Protein AF-B5VWU8-F1 (afdb_monomer_lite)

Foldseek 3Di:
DDDPVPDDPLLVVLLVCLVLLVVLCVVLVFPSLLLSLLLSLQVVPDDPVQVVLAVCCVVPVVVQLVVQFQHASNRHGLVLLQVLCVPPVVDRDDSNVSSVLRNDSSSVSNSLSSSLSVLLVQQCVLAVCSVVLRPDLVSSQVSQQCSVCPSAHPVGHDNDDDGDPRSVSSSVCSVVSVVSSDD

pLDDT: mean 86.01, std 8.33, range [49.12, 97.06]

Sequence (183 aa):
MVSISSWSKKEIIIHKLRHHIHSAAAEFAISPEIVGGIILDELQRRGFKDDWEEIIARIFPRLVYWANWSIGVAQFKPKTAELVYSELLDDYPRPVAIVRSLLDDALSCRLVAAYCRYIINLWKPVYPQAENTNIDQNGARLLGTLYSLEATGTWGVNDNPIFNDRGEGIVSSMPKIRQLIQD

Secondary structure (DSSP, 8-state):
---GGG--HHHHHHHHHHHHHHHHHHHTT--HHHHHHHHHHHHHH--HHHHHHHHHHHH-HHHHHHHT--BTTTTB-HHHHHHHIIIII-----HHHHHHHHHSHHHHHHHHHHHHHHHHHHHTTT-GGGGGGGTSHHHHHHHHHHHHH-SSBTTB--SS----HHHHHHHHHHHHHHHHT--

Radius of gyration: 15.82 Å; chains: 1; bounding box: 38×33×42 Å

Organism: NCBI:txid513049

Structure (mmCIF, N/CA/C/O backbone):
data_AF-B5VWU8-F1
#
_entry.id   AF-B5VWU8-F1
#
loop_
_atom_site.group_PDB
_atom_site.id
_atom_site.type_symbol
_atom_site.label_atom_id
_atom_site.label_alt_id
_atom_site.label_comp_id
_atom_site.label_asym_id
_atom_site.label_entity_id
_atom_site.label_seq_id
_atom_site.pdbx_PDB_ins_code
_atom_site.Cartn_x
_atom_site.Cartn_y
_atom_site.Cartn_z
_atom_site.occupancy
_atom_site.B_iso_or_equiv
_atom_site.auth_seq_id
_atom_site.auth_comp_id
_atom_site.auth_asym_id
_atom_site.auth_atom_id
_atom_site.pdbx_PDB_model_num
ATOM 1 N N . MET A 1 1 ? -5.271 -13.730 26.707 1.00 49.12 1 MET A N 1
ATOM 2 C CA . MET A 1 1 ? -6.062 -12.903 25.769 1.00 49.12 1 MET A CA 1
ATOM 3 C C . MET A 1 1 ? -5.646 -11.457 25.953 1.00 49.12 1 MET A C 1
ATOM 5 O O . MET A 1 1 ? -5.635 -10.996 27.088 1.00 49.12 1 MET A O 1
ATOM 9 N N . VAL A 1 2 ? -5.242 -10.768 24.885 1.00 55.00 2 VAL A N 1
ATOM 10 C CA . VAL A 1 2 ? -4.961 -9.325 24.943 1.00 55.00 2 VAL A CA 1
ATOM 11 C C . VAL A 1 2 ? -6.308 -8.603 24.983 1.00 55.00 2 VAL A C 1
ATOM 13 O O . VAL A 1 2 ? -7.130 -8.812 24.098 1.00 55.00 2 VAL A O 1
ATOM 16 N N . SER A 1 3 ? -6.562 -7.800 26.016 1.00 64.38 3 SER A N 1
ATOM 17 C CA . SER A 1 3 ? -7.786 -6.995 26.084 1.00 64.38 3 SER A CA 1
ATOM 18 C C . SER A 1 3 ? -7.766 -5.927 24.990 1.00 64.38 3 SER A C 1
ATOM 20 O O . SER A 1 3 ? -6.815 -5.153 24.917 1.00 64.38 3 SER A O 1
ATOM 22 N N . ILE A 1 4 ? -8.831 -5.833 24.189 1.00 65.31 4 ILE A N 1
ATOM 23 C CA . ILE A 1 4 ? -9.010 -4.794 23.153 1.00 65.31 4 ILE A CA 1
ATOM 24 C C . ILE A 1 4 ? -8.905 -3.378 23.755 1.00 65.31 4 ILE A C 1
ATOM 26 O O . ILE A 1 4 ? -8.515 -2.434 23.073 1.00 65.31 4 ILE A O 1
ATOM 30 N N . SER A 1 5 ? -9.173 -3.221 25.058 1.00 62.84 5 SER A N 1
ATOM 31 C CA . SER A 1 5 ? -9.070 -1.944 25.776 1.00 62.84 5 SER A CA 1
ATOM 32 C C . SER A 1 5 ? -7.654 -1.354 25.845 1.00 62.84 5 SER A C 1
ATOM 34 O O . SER A 1 5 ? -7.518 -0.196 26.229 1.00 62.84 5 SER A O 1
ATOM 36 N N . SER A 1 6 ? -6.605 -2.121 25.522 1.00 80.69 6 SER A N 1
ATOM 37 C CA . SER A 1 6 ? -5.222 -1.622 25.471 1.00 80.69 6 SER A CA 1
ATOM 38 C C . SER A 1 6 ? -4.785 -1.163 24.079 1.00 80.69 6 SER A C 1
ATOM 40 O O . SER A 1 6 ? -3.670 -0.667 23.929 1.00 80.69 6 SER A O 1
ATOM 42 N N . TRP A 1 7 ? -5.630 -1.330 23.060 1.00 87.75 7 TRP A N 1
ATOM 43 C CA . TRP A 1 7 ? -5.286 -0.962 21.693 1.00 87.75 7 TRP A CA 1
ATOM 44 C C . TRP A 1 7 ? -5.466 0.536 21.459 1.00 87.75 7 TRP A C 1
ATOM 46 O O . TRP A 1 7 ? -6.458 1.157 21.846 1.00 87.75 7 TRP A O 1
ATOM 56 N N . SER A 1 8 ? -4.501 1.122 20.766 1.00 90.62 8 SER A N 1
ATOM 57 C CA . SER A 1 8 ? -4.587 2.468 20.227 1.00 90.62 8 SER A CA 1
ATOM 58 C C . SER A 1 8 ? -5.682 2.567 19.158 1.00 90.62 8 SER A C 1
ATOM 60 O O . SER A 1 8 ? -6.072 1.586 18.523 1.00 90.62 8 SER A O 1
ATOM 62 N N . LYS A 1 9 ? -6.143 3.795 18.885 1.00 89.88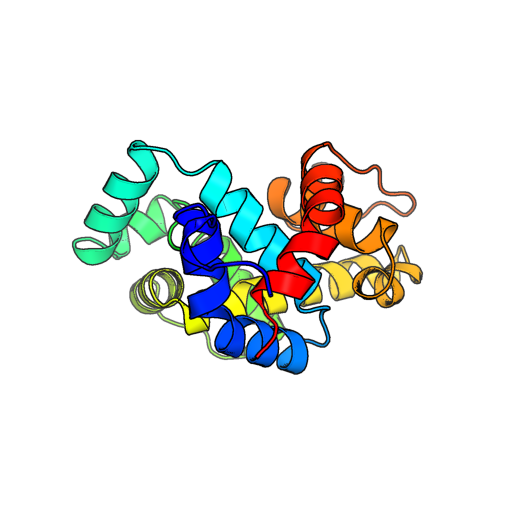 9 LYS A N 1
ATOM 63 C CA . LYS A 1 9 ? -7.148 4.059 17.837 1.00 89.88 9 LYS A CA 1
ATOM 64 C C . LYS A 1 9 ? -6.756 3.473 16.474 1.00 89.88 9 LYS A C 1
ATOM 66 O O . LYS A 1 9 ? -7.617 2.975 15.759 1.00 89.88 9 LYS A O 1
ATOM 71 N N . LYS A 1 10 ? -5.467 3.521 16.130 1.00 92.19 10 LYS A N 1
ATOM 72 C CA . LYS A 1 10 ? -4.932 3.046 14.845 1.00 92.19 10 LYS A CA 1
ATOM 73 C C . LYS A 1 10 ? -4.975 1.520 14.753 1.00 92.19 10 LYS A C 1
ATOM 75 O O . LYS A 1 10 ? -5.396 0.975 13.743 1.00 92.19 10 LYS A O 1
ATOM 80 N N . GLU A 1 11 ? -4.641 0.832 15.840 1.00 93.19 11 GLU A N 1
ATOM 81 C CA . GLU A 1 11 ? -4.722 -0.631 15.922 1.00 93.19 11 GLU A CA 1
ATOM 82 C C . GLU A 1 11 ? -6.171 -1.130 15.846 1.00 93.19 11 GLU A C 1
ATOM 84 O O . GLU A 1 11 ? -6.445 -2.133 15.192 1.00 93.19 11 GLU A O 1
ATOM 89 N N . ILE A 1 12 ? -7.118 -0.390 16.436 1.00 92.25 12 ILE A N 1
ATOM 90 C CA . ILE A 1 12 ? -8.554 -0.672 16.293 1.00 92.25 12 ILE A CA 1
ATOM 91 C C . ILE A 1 12 ? -8.995 -0.544 14.828 1.00 92.25 12 ILE A C 1
ATOM 93 O O . ILE A 1 12 ? -9.789 -1.362 14.367 1.00 92.25 12 ILE A O 1
ATOM 97 N N . ILE A 1 13 ? -8.495 0.456 14.090 1.00 93.12 13 ILE A N 1
ATOM 98 C CA . ILE A 1 13 ? -8.776 0.595 12.651 1.00 93.12 13 ILE A CA 1
ATOM 99 C C . ILE A 1 13 ? -8.244 -0.627 11.896 1.00 93.12 13 ILE A C 1
ATOM 101 O O . ILE A 1 13 ? -9.020 -1.272 11.200 1.00 93.12 13 ILE A O 1
ATOM 105 N N . ILE A 1 14 ? -6.981 -1.016 12.103 1.00 95.81 14 ILE A N 1
ATOM 106 C CA . ILE A 1 14 ? -6.406 -2.220 11.473 1.00 95.81 14 ILE A CA 1
ATOM 107 C C . ILE A 1 14 ? -7.254 -3.463 11.752 1.00 95.81 14 ILE A C 1
ATOM 109 O O . ILE A 1 14 ? -7.588 -4.202 10.828 1.00 95.81 14 ILE A O 1
ATOM 113 N N . HIS A 1 15 ? -7.665 -3.674 13.003 1.00 95.12 15 HIS A N 1
ATOM 114 C CA . HIS A 1 15 ? -8.494 -4.826 13.347 1.00 95.12 15 HIS A CA 1
ATOM 115 C C . HIS A 1 15 ? -9.869 -4.798 12.663 1.00 95.12 15 HIS A C 1
ATOM 117 O O . HIS A 1 15 ? -10.372 -5.841 12.244 1.00 95.12 15 HIS A O 1
ATOM 123 N N . LYS A 1 16 ? -10.490 -3.621 12.503 1.00 95.06 16 LYS A N 1
ATOM 124 C CA . LYS A 1 16 ? -11.740 -3.483 11.732 1.00 95.06 16 LYS A CA 1
ATOM 125 C C . LYS A 1 16 ? -11.544 -3.827 10.255 1.00 95.06 16 LYS A C 1
ATOM 127 O O . LYS A 1 16 ? -12.431 -4.428 9.660 1.00 95.06 16 LYS A O 1
ATOM 132 N N . LEU A 1 17 ? -10.382 -3.496 9.695 1.00 95.94 17 LEU A N 1
ATOM 133 C CA . LEU A 1 17 ? -10.032 -3.757 8.299 1.00 95.94 17 LEU A CA 1
ATOM 134 C C . LEU A 1 17 ? -9.566 -5.194 8.028 1.00 95.94 17 LEU A C 1
ATOM 136 O O . LEU A 1 17 ? -9.373 -5.543 6.866 1.00 95.94 17 LEU A O 1
ATOM 140 N N . ARG A 1 18 ? -9.401 -6.045 9.051 1.00 96.94 18 ARG A N 1
ATOM 141 C CA . ARG A 1 18 ? -8.758 -7.370 8.929 1.00 96.94 18 ARG A CA 1
ATOM 142 C C . ARG A 1 18 ? -9.280 -8.229 7.773 1.00 96.94 18 ARG A C 1
ATOM 144 O O . ARG A 1 18 ? -8.481 -8.800 7.041 1.00 96.94 18 ARG A O 1
ATOM 151 N N . HIS A 1 19 ? -10.596 -8.282 7.556 1.00 96.81 19 HIS A N 1
ATOM 152 C CA . HIS A 1 19 ? -11.175 -9.080 6.471 1.00 96.81 19 HIS A CA 1
ATOM 153 C C . HIS A 1 19 ? -10.840 -8.504 5.090 1.00 96.81 19 HIS A C 1
ATOM 155 O O . HIS A 1 19 ? -10.533 -9.258 4.170 1.00 96.81 19 HIS A O 1
ATOM 161 N N . HIS A 1 20 ? -10.835 -7.175 4.948 1.00 97.06 20 HIS A N 1
ATOM 162 C CA . HIS A 1 20 ? -10.420 -6.510 3.712 1.00 97.06 20 HIS A CA 1
ATOM 163 C C . HIS A 1 20 ? -8.923 -6.686 3.454 1.00 97.06 20 HIS A C 1
ATOM 165 O O . HIS A 1 20 ? -8.538 -6.950 2.319 1.00 97.06 20 HIS A O 1
ATOM 171 N N . ILE A 1 21 ? -8.096 -6.618 4.502 1.00 96.50 21 ILE A N 1
ATOM 172 C CA . ILE A 1 21 ? -6.654 -6.881 4.426 1.00 96.50 21 ILE A CA 1
ATOM 173 C C . ILE A 1 21 ? -6.401 -8.309 3.936 1.00 96.50 21 ILE A C 1
ATOM 175 O O . ILE A 1 21 ? -5.677 -8.485 2.962 1.00 96.50 21 ILE A O 1
ATOM 179 N N . HIS A 1 22 ? -7.025 -9.318 4.554 1.00 96.56 22 HIS A N 1
ATOM 180 C CA . HIS A 1 22 ? -6.874 -10.718 4.135 1.00 96.56 22 HIS A CA 1
ATOM 181 C C . HIS A 1 22 ? -7.363 -10.957 2.709 1.00 96.56 22 HIS A C 1
ATOM 183 O O . HIS A 1 22 ? -6.666 -11.598 1.925 1.00 96.56 22 HIS A O 1
ATOM 189 N N . SER A 1 23 ? -8.529 -10.415 2.352 1.00 96.56 23 SER A N 1
ATOM 190 C CA . SER A 1 23 ? -9.089 -10.571 1.007 1.00 96.56 23 SER A CA 1
ATOM 191 C C . SER A 1 23 ? -8.187 -9.947 -0.060 1.00 96.56 23 SER A C 1
ATOM 193 O O . SER A 1 23 ? -7.902 -10.590 -1.066 1.00 96.56 23 SER A O 1
ATOM 195 N N . ALA A 1 24 ? -7.710 -8.721 0.166 1.00 95.25 24 ALA A N 1
ATOM 196 C CA . ALA A 1 24 ? -6.809 -8.027 -0.751 1.00 95.25 24 ALA A CA 1
ATOM 197 C C . ALA A 1 24 ? -5.455 -8.741 -0.870 1.00 95.25 24 ALA A C 1
ATOM 199 O O . ALA A 1 24 ? -4.937 -8.942 -1.965 1.00 95.25 24 ALA A O 1
ATOM 200 N N . ALA A 1 25 ? -4.887 -9.159 0.262 1.00 94.25 25 ALA A N 1
ATOM 201 C CA . ALA A 1 25 ? -3.634 -9.899 0.316 1.00 94.25 25 ALA A CA 1
ATOM 202 C C . ALA A 1 25 ? -3.707 -11.206 -0.489 1.00 94.25 25 ALA A C 1
ATOM 204 O O . ALA A 1 25 ? -2.812 -11.491 -1.287 1.00 94.25 25 ALA A O 1
ATOM 205 N N . ALA A 1 26 ? -4.799 -11.961 -0.337 1.00 94.94 26 ALA A N 1
ATOM 206 C CA . ALA A 1 26 ? -5.034 -13.188 -1.087 1.00 94.94 26 ALA A CA 1
ATOM 207 C C . ALA A 1 26 ? -5.173 -12.933 -2.597 1.00 94.94 26 ALA A C 1
ATOM 209 O O . ALA A 1 26 ? -4.570 -13.657 -3.386 1.00 94.94 26 ALA A O 1
ATOM 210 N N . GLU A 1 27 ? -5.912 -11.892 -2.996 1.00 95.19 27 GLU A N 1
ATO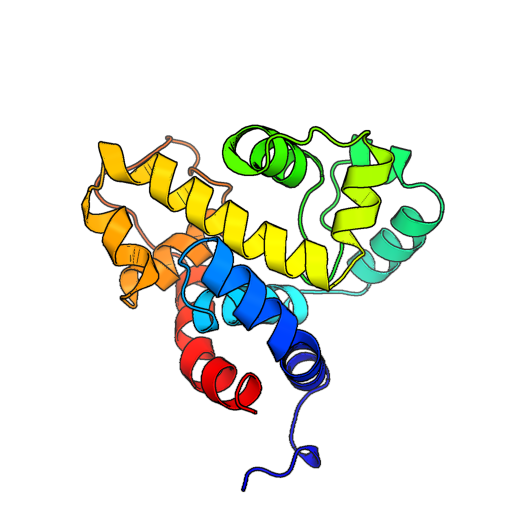M 211 C CA . GLU A 1 27 ? -6.136 -11.542 -4.406 1.00 95.19 27 GLU A CA 1
ATOM 212 C C . GLU A 1 27 ? -4.823 -11.278 -5.162 1.00 95.19 27 GLU A C 1
ATOM 214 O O . GLU A 1 27 ? -4.646 -11.760 -6.278 1.00 95.19 27 GLU A O 1
ATOM 219 N N . PHE A 1 28 ? -3.876 -10.570 -4.540 1.00 93.31 28 PHE A N 1
ATOM 220 C CA . PHE A 1 28 ? -2.612 -10.172 -5.182 1.00 93.31 28 PHE A CA 1
ATOM 221 C C . PHE A 1 28 ? -1.403 -11.016 -4.763 1.00 93.31 28 PHE A C 1
ATOM 223 O O . PHE A 1 28 ? -0.261 -10.682 -5.102 1.00 93.31 28 PHE A O 1
ATOM 230 N N . ALA A 1 29 ? -1.637 -12.110 -4.033 1.00 92.19 29 ALA A N 1
ATOM 231 C CA . ALA A 1 29 ? -0.601 -12.975 -3.474 1.00 92.19 29 ALA A CA 1
ATOM 232 C C . ALA A 1 29 ? 0.474 -12.182 -2.699 1.00 92.19 29 ALA A C 1
ATOM 234 O O . ALA A 1 29 ? 1.677 -12.317 -2.944 1.00 92.19 29 ALA A O 1
ATOM 235 N N . ILE A 1 30 ? 0.031 -11.315 -1.788 1.00 91.94 30 ILE A N 1
ATOM 236 C CA . ILE A 1 30 ? 0.867 -10.522 -0.875 1.00 91.94 30 ILE A CA 1
ATOM 237 C C . ILE A 1 30 ? 0.634 -11.017 0.556 1.00 91.94 30 ILE A C 1
ATOM 239 O O . ILE A 1 30 ? -0.462 -11.459 0.882 1.00 91.94 30 ILE A O 1
ATOM 243 N N . SER A 1 31 ? 1.640 -10.946 1.434 1.00 91.94 31 SER A N 1
ATOM 244 C CA . SER A 1 31 ? 1.427 -11.233 2.860 1.00 91.94 31 SER A CA 1
ATOM 245 C C . SER A 1 31 ? 0.469 -10.195 3.476 1.00 91.94 31 SER A C 1
ATOM 247 O O . SER A 1 31 ? 0.688 -8.987 3.324 1.00 91.94 31 SER A O 1
ATOM 249 N N . PRO A 1 32 ? -0.575 -10.623 4.210 1.00 94.25 32 PRO A N 1
ATOM 250 C CA . PRO A 1 32 ? -1.514 -9.698 4.840 1.00 94.25 32 PRO A CA 1
ATOM 251 C C . PRO A 1 32 ? -0.846 -8.843 5.925 1.00 94.25 32 PRO A C 1
ATOM 253 O O . PRO A 1 32 ? -1.262 -7.708 6.158 1.00 94.25 32 PRO A O 1
ATOM 256 N N . GLU A 1 33 ? 0.230 -9.329 6.549 1.00 93.88 33 GLU A N 1
ATOM 257 C CA . GLU A 1 33 ? 1.021 -8.541 7.492 1.00 93.88 33 GLU A CA 1
ATOM 258 C C . GLU A 1 33 ? 1.747 -7.367 6.831 1.00 93.88 33 GLU A C 1
ATOM 260 O O . GLU A 1 33 ? 1.877 -6.319 7.460 1.00 93.88 33 GLU A O 1
ATOM 265 N N . ILE A 1 34 ? 2.179 -7.511 5.574 1.00 92.62 34 ILE A N 1
ATOM 266 C CA . ILE A 1 34 ? 2.787 -6.412 4.810 1.00 92.62 34 ILE A CA 1
ATOM 267 C C . ILE A 1 34 ? 1.728 -5.352 4.499 1.00 92.62 34 ILE A C 1
ATOM 269 O O . ILE A 1 34 ? 1.945 -4.173 4.776 1.00 92.62 34 ILE A O 1
ATOM 273 N N . VAL A 1 35 ? 0.561 -5.769 3.995 1.00 93.75 35 VAL A N 1
ATOM 274 C CA . VAL A 1 35 ? -0.557 -4.857 3.690 1.00 93.75 35 VAL A CA 1
ATOM 275 C C . VAL A 1 35 ? -0.985 -4.093 4.946 1.00 93.75 35 VAL A C 1
ATOM 277 O O . VAL A 1 35 ? -1.056 -2.865 4.935 1.00 93.75 35 VAL A O 1
ATOM 280 N N . GLY A 1 36 ? -1.214 -4.800 6.056 1.00 94.12 36 GLY A N 1
ATOM 281 C CA . GLY A 1 36 ? -1.580 -4.170 7.323 1.00 94.12 36 GLY A CA 1
ATOM 282 C C . GLY A 1 36 ? -0.468 -3.293 7.905 1.00 94.12 36 GLY A C 1
ATOM 283 O O . GLY A 1 36 ? -0.764 -2.245 8.475 1.00 94.12 36 GLY A O 1
ATOM 284 N N . GLY A 1 37 ? 0.800 -3.679 7.738 1.00 93.19 37 GLY A N 1
ATOM 285 C CA . GLY A 1 37 ? 1.954 -2.897 8.185 1.00 93.19 37 GLY A CA 1
ATOM 286 C C . GLY A 1 37 ? 2.078 -1.563 7.452 1.00 93.19 37 GLY A C 1
ATOM 287 O O . GLY A 1 37 ? 2.277 -0.536 8.098 1.00 93.19 37 GLY A O 1
ATOM 288 N N . ILE A 1 38 ? 1.875 -1.557 6.130 1.00 93.06 38 ILE A N 1
ATOM 289 C CA . ILE A 1 38 ? 1.835 -0.330 5.318 1.00 93.06 38 ILE A CA 1
ATOM 290 C C . ILE A 1 38 ? 0.699 0.587 5.787 1.00 93.06 38 ILE A C 1
ATOM 292 O O . ILE A 1 38 ? 0.934 1.763 6.056 1.00 93.06 38 ILE A O 1
ATOM 296 N N . ILE A 1 39 ? -0.518 0.054 5.949 1.00 93.75 39 ILE A N 1
ATOM 297 C CA . ILE A 1 39 ? -1.672 0.848 6.405 1.00 93.75 39 ILE A CA 1
ATOM 298 C C . ILE A 1 39 ? -1.422 1.415 7.810 1.00 93.75 39 ILE A C 1
ATOM 300 O O . ILE A 1 39 ? -1.753 2.566 8.085 1.00 93.75 39 ILE A O 1
ATOM 304 N N . LEU A 1 40 ? -0.824 0.637 8.715 1.00 93.62 40 LEU A N 1
ATOM 305 C CA . LEU A 1 40 ? -0.525 1.113 10.063 1.00 93.62 40 LEU A CA 1
ATOM 306 C C . LEU A 1 40 ? 0.514 2.241 10.056 1.00 93.62 40 LEU A C 1
ATOM 308 O O . LEU A 1 40 ? 0.316 3.223 10.772 1.00 93.62 40 LEU A O 1
ATOM 312 N N . ASP A 1 41 ? 1.585 2.120 9.268 1.00 91.69 41 ASP A N 1
ATOM 313 C CA . ASP A 1 41 ? 2.589 3.183 9.109 1.00 91.69 41 ASP A CA 1
ATOM 314 C C . ASP A 1 41 ? 1.954 4.470 8.551 1.00 91.69 41 ASP A C 1
ATOM 316 O O . ASP A 1 41 ? 2.202 5.553 9.087 1.00 91.69 41 ASP A O 1
ATOM 320 N N . GLU A 1 42 ? 1.053 4.365 7.570 1.00 91.06 42 GLU A N 1
ATOM 321 C CA . GLU A 1 42 ? 0.317 5.524 7.042 1.00 91.06 42 GLU A CA 1
ATOM 322 C C . GLU A 1 42 ? -0.578 6.176 8.098 1.00 91.06 42 GLU A C 1
ATOM 324 O O . GLU A 1 42 ? -0.515 7.386 8.337 1.00 91.06 42 GLU A O 1
ATOM 329 N N . LEU A 1 43 ? -1.355 5.372 8.828 1.00 90.69 43 LEU A N 1
ATOM 330 C CA . LEU A 1 43 ? -2.182 5.870 9.924 1.00 90.69 43 LEU A CA 1
ATOM 331 C C . LEU A 1 43 ? -1.343 6.545 11.013 1.00 90.69 43 LEU A C 1
ATOM 333 O O . LEU A 1 43 ? -1.817 7.496 11.632 1.00 90.69 43 LEU A O 1
ATOM 337 N N . GLN A 1 44 ? -0.131 6.055 11.294 1.00 89.88 44 GLN A N 1
ATOM 338 C CA . GLN A 1 44 ? 0.772 6.608 12.309 1.00 89.88 44 GLN A CA 1
ATOM 339 C C . GLN A 1 44 ? 1.312 7.988 11.943 1.00 89.88 44 GLN A C 1
ATOM 341 O O . GLN A 1 44 ? 1.472 8.813 12.846 1.00 89.88 44 GLN A O 1
ATOM 346 N N . ARG A 1 45 ? 1.549 8.233 10.654 1.00 84.44 45 ARG A N 1
ATOM 347 C CA . ARG A 1 45 ? 2.073 9.498 10.122 1.00 84.44 45 ARG A CA 1
ATOM 348 C C . ARG A 1 45 ? 0.991 10.539 9.873 1.00 84.44 45 ARG A C 1
ATOM 350 O O . ARG A 1 45 ? 1.311 11.724 9.809 1.00 84.44 45 ARG A O 1
ATOM 357 N N . ARG A 1 46 ? -0.265 10.098 9.775 1.00 82.31 46 ARG A N 1
ATOM 358 C CA . ARG A 1 46 ? -1.416 10.957 9.519 1.00 82.31 46 ARG A CA 1
ATOM 359 C C . ARG A 1 46 ? -1.508 12.108 10.524 1.00 82.31 46 ARG A C 1
ATOM 361 O O . ARG A 1 46 ? -1.530 11.897 11.743 1.00 82.31 46 ARG A O 1
ATOM 368 N N . GLY A 1 47 ? -1.588 13.322 9.996 1.00 80.81 47 GLY A N 1
ATOM 369 C CA . GLY A 1 47 ? -1.740 14.564 10.739 1.00 80.81 47 GLY A CA 1
ATOM 370 C C . GLY A 1 47 ? -3.052 15.285 10.430 1.00 80.81 47 GLY A C 1
ATOM 371 O O . GLY A 1 47 ? -3.867 14.861 9.618 1.00 80.81 47 GLY A O 1
ATOM 372 N N . PHE A 1 48 ? -3.239 16.443 11.066 1.00 72.75 48 PHE A N 1
ATOM 373 C CA . PHE A 1 48 ? -4.445 17.269 10.914 1.00 72.75 48 PHE A CA 1
ATOM 374 C C . PHE A 1 48 ? -4.697 17.738 9.470 1.00 72.75 48 PHE A C 1
ATOM 376 O O . PHE A 1 48 ? -5.840 17.948 9.075 1.00 72.75 48 PHE A O 1
ATOM 383 N N . LYS A 1 49 ? -3.634 17.911 8.674 1.00 76.50 49 LYS A N 1
ATOM 384 C CA . LYS A 1 49 ? -3.737 18.299 7.261 1.00 76.50 49 LYS A CA 1
ATOM 385 C C . LYS A 1 49 ? -4.463 17.232 6.434 1.00 76.50 49 LYS A C 1
ATOM 387 O O . LYS A 1 49 ? -5.299 17.580 5.609 1.00 76.50 49 LYS A O 1
ATOM 392 N N . ASP A 1 50 ? -4.203 15.961 6.713 1.00 78.81 50 ASP A N 1
ATOM 393 C CA . ASP A 1 50 ? -4.741 14.840 5.937 1.00 78.81 50 ASP A CA 1
ATOM 394 C C . ASP A 1 50 ? -6.246 14.662 6.198 1.00 78.81 50 ASP A C 1
ATOM 396 O O . ASP A 1 50 ? -7.019 14.353 5.292 1.00 78.81 50 ASP A O 1
ATOM 400 N N . ASP A 1 51 ? -6.696 14.961 7.422 1.00 79.44 51 ASP A N 1
ATOM 401 C CA . ASP A 1 51 ? -8.123 14.987 7.768 1.00 79.44 51 ASP A CA 1
ATOM 402 C C . ASP A 1 51 ? -8.887 16.051 6.963 1.00 79.44 51 ASP A C 1
ATOM 404 O O . ASP A 1 51 ? -10.010 15.816 6.510 1.00 79.44 51 ASP A O 1
ATOM 408 N N . TRP A 1 52 ? -8.268 17.213 6.735 1.00 79.31 52 TRP A N 1
ATOM 409 C CA . TRP A 1 52 ? -8.832 18.250 5.869 1.00 79.31 52 TRP A CA 1
ATOM 410 C C . TRP A 1 52 ? -8.865 17.830 4.402 1.00 79.31 52 TRP A C 1
ATOM 412 O O . TRP A 1 52 ? -9.867 18.070 3.723 1.00 79.31 52 TRP A O 1
ATOM 422 N N . GLU A 1 53 ? -7.802 17.196 3.910 1.00 83.44 53 GLU A N 1
ATOM 423 C CA . GLU A 1 53 ? -7.736 16.699 2.534 1.00 83.44 53 GLU A CA 1
ATOM 424 C C . GLU A 1 53 ? -8.823 15.651 2.259 1.00 83.44 53 GLU A C 1
ATOM 426 O O . GLU A 1 53 ? -9.456 15.700 1.203 1.00 83.44 53 GLU A O 1
ATOM 431 N N . GLU A 1 54 ? -9.149 14.783 3.222 1.00 82.00 54 GLU A N 1
ATOM 432 C CA . GLU A 1 54 ? -10.268 13.840 3.097 1.00 82.00 54 GLU A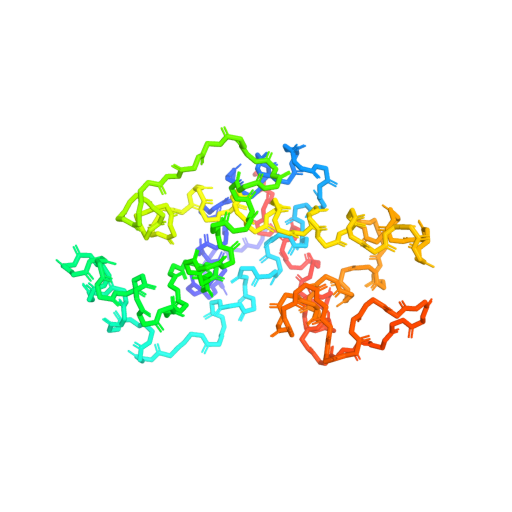 CA 1
ATOM 433 C C . GLU A 1 54 ? -11.644 14.519 3.058 1.00 82.00 54 GLU A C 1
ATOM 435 O O . GLU A 1 54 ? -12.514 14.109 2.281 1.00 82.00 54 GLU A O 1
ATOM 440 N N . ILE A 1 55 ? -11.864 15.570 3.857 1.00 83.00 55 ILE A N 1
ATOM 441 C CA . ILE A 1 55 ? -13.107 16.358 3.793 1.00 83.00 55 ILE A CA 1
ATOM 442 C C . ILE A 1 55 ? -13.246 16.981 2.40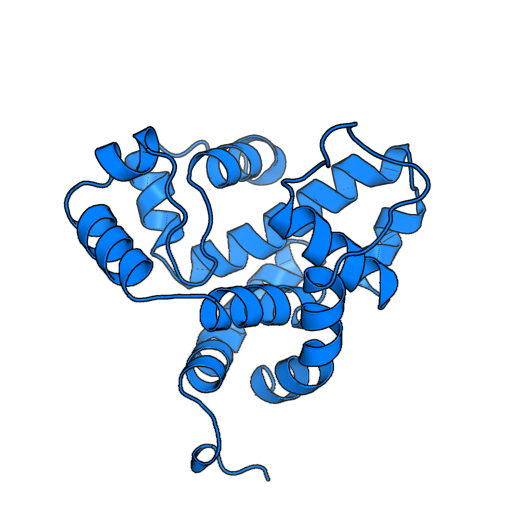0 1.00 83.00 55 ILE A C 1
ATOM 444 O O . ILE A 1 55 ? -14.304 16.879 1.771 1.00 83.00 55 ILE A O 1
ATOM 448 N N . ILE A 1 56 ? -12.166 17.573 1.885 1.00 81.88 56 ILE A N 1
ATOM 449 C CA . ILE A 1 56 ? -12.147 18.153 0.540 1.00 81.88 56 ILE A CA 1
ATOM 450 C C . ILE A 1 56 ? -12.358 17.064 -0.514 1.00 81.88 56 ILE A C 1
ATOM 452 O O . ILE A 1 56 ? -13.113 17.292 -1.453 1.00 81.88 56 ILE A O 1
ATOM 456 N N . ALA A 1 57 ? -11.785 15.871 -0.359 1.00 82.38 57 ALA A N 1
ATOM 457 C CA . ALA A 1 57 ? -11.966 14.764 -1.298 1.00 82.38 57 ALA A CA 1
ATOM 458 C C . ALA A 1 57 ? -13.432 14.327 -1.426 1.00 82.38 57 ALA A C 1
ATOM 460 O O . ALA A 1 57 ? -13.888 14.008 -2.527 1.00 82.38 57 ALA A O 1
ATOM 461 N N . ARG A 1 58 ? -14.198 14.371 -0.328 1.00 86.31 58 ARG A N 1
ATOM 462 C CA . ARG A 1 58 ? -15.635 14.047 -0.327 1.00 86.31 58 ARG A CA 1
ATOM 463 C C . ARG A 1 58 ? -16.482 15.100 -1.047 1.00 86.31 58 ARG A C 1
ATOM 465 O O . ARG A 1 58 ? -17.475 14.740 -1.678 1.00 86.31 58 ARG A O 1
ATOM 472 N N . ILE A 1 59 ? -16.098 16.375 -0.971 1.00 88.69 59 ILE A N 1
ATOM 473 C CA . ILE A 1 59 ? -16.869 17.503 -1.526 1.00 88.69 59 ILE A CA 1
ATOM 474 C C . ILE A 1 59 ? -16.420 17.843 -2.960 1.00 88.69 59 ILE A C 1
ATOM 476 O O . ILE A 1 59 ? -17.245 18.052 -3.848 1.00 88.69 59 ILE A O 1
ATOM 480 N N . PHE A 1 60 ? -15.111 17.852 -3.207 1.00 90.12 60 PHE A N 1
ATOM 481 C CA . PHE A 1 60 ? -14.457 18.268 -4.449 1.00 90.12 60 PHE A CA 1
ATOM 482 C C . PHE A 1 60 ? -13.462 17.209 -4.968 1.00 90.12 60 PHE A C 1
ATOM 484 O O . PHE A 1 60 ? -12.272 17.493 -5.133 1.00 90.12 60 PHE A O 1
ATOM 491 N N . PRO A 1 61 ? -13.920 15.994 -5.323 1.00 87.44 61 PRO A N 1
ATOM 492 C CA . PRO A 1 61 ? -13.035 14.897 -5.726 1.00 87.44 61 PRO A CA 1
ATOM 493 C C . PRO A 1 61 ? -12.187 15.214 -6.966 1.00 87.44 61 PRO A C 1
ATOM 495 O O . PRO A 1 61 ? -11.061 14.747 -7.093 1.00 87.44 61 PRO A O 1
ATOM 498 N N . ARG A 1 62 ? -12.685 16.056 -7.882 1.00 88.19 62 ARG A N 1
ATOM 499 C CA . ARG A 1 62 ? -11.897 16.502 -9.042 1.00 88.19 62 ARG A CA 1
ATOM 500 C C . ARG A 1 62 ? -10.672 17.317 -8.634 1.00 88.19 62 ARG A C 1
ATOM 502 O O . ARG A 1 62 ? -9.613 17.100 -9.202 1.00 88.19 62 ARG A O 1
ATOM 509 N N . LEU A 1 63 ? -10.798 18.212 -7.654 1.00 87.81 63 LEU A N 1
ATOM 510 C CA . LEU A 1 63 ? -9.667 19.012 -7.181 1.00 87.81 63 LEU A CA 1
ATOM 511 C C . LEU A 1 63 ? -8.572 18.108 -6.610 1.00 87.81 63 LEU A C 1
ATOM 513 O O . LEU A 1 63 ? -7.409 18.254 -6.967 1.00 87.81 63 LEU A O 1
ATOM 517 N N . VAL A 1 64 ? -8.969 17.136 -5.788 1.00 85.44 64 VAL A N 1
ATOM 518 C CA . VAL A 1 64 ? -8.050 16.181 -5.159 1.00 85.44 64 VAL A CA 1
ATOM 519 C C . VAL A 1 64 ? -7.335 15.311 -6.188 1.00 85.44 64 VAL A C 1
ATOM 521 O O . VAL A 1 64 ? -6.125 15.126 -6.086 1.00 85.44 64 VAL A O 1
ATOM 524 N N . TYR A 1 65 ? -8.043 14.848 -7.223 1.00 88.69 65 TYR A N 1
ATOM 525 C CA . TYR A 1 65 ? -7.413 14.134 -8.337 1.00 88.69 65 TYR A CA 1
ATOM 526 C C . TYR A 1 65 ? -6.340 14.990 -9.026 1.00 88.69 65 TYR A C 1
ATOM 528 O O . TYR A 1 65 ? -5.219 14.535 -9.233 1.00 88.69 65 TYR A O 1
ATOM 536 N N . TRP A 1 66 ? -6.662 16.246 -9.351 1.00 87.75 66 TRP A N 1
ATOM 537 C CA . TRP A 1 66 ? -5.755 17.136 -10.086 1.00 87.75 66 TRP A CA 1
ATOM 538 C C . TRP A 1 66 ? -4.537 17.531 -9.252 1.00 87.75 66 TRP A C 1
ATOM 540 O O . TRP A 1 66 ? -3.418 17.560 -9.761 1.00 87.75 66 TRP A O 1
ATOM 550 N N . ALA A 1 67 ? -4.753 17.802 -7.967 1.00 88.50 67 ALA A N 1
ATOM 551 C CA . ALA A 1 67 ? -3.697 18.135 -7.024 1.00 88.50 67 ALA A CA 1
ATOM 552 C C . ALA A 1 67 ? -2.901 16.900 -6.553 1.00 88.50 67 ALA A C 1
ATOM 554 O O . ALA A 1 67 ? -1.846 17.051 -5.940 1.00 88.50 67 ALA A O 1
ATOM 555 N N . ASN A 1 68 ? -3.379 15.694 -6.887 1.00 89.06 68 ASN A N 1
ATOM 556 C CA . ASN A 1 68 ? -2.763 14.400 -6.604 1.00 89.06 68 ASN A CA 1
ATOM 557 C C . ASN A 1 68 ? -2.434 14.190 -5.114 1.00 89.06 68 ASN A C 1
ATOM 559 O O . ASN A 1 68 ? -1.341 13.734 -4.772 1.00 89.06 68 ASN A O 1
ATOM 563 N N . TRP A 1 69 ? -3.364 14.565 -4.234 1.00 87.88 69 TRP A N 1
ATOM 564 C CA . TRP A 1 69 ? -3.185 14.428 -2.787 1.00 87.88 69 TRP A CA 1
ATOM 565 C C . TRP A 1 69 ? -3.343 12.981 -2.325 1.00 87.88 69 TRP A C 1
ATOM 567 O O . TRP A 1 69 ? -4.165 12.239 -2.861 1.00 87.88 69 TRP A O 1
ATOM 577 N N . SER A 1 70 ? -2.557 12.606 -1.318 1.00 86.75 70 SER A N 1
ATOM 578 C CA . SER A 1 70 ? -2.636 11.311 -0.645 1.00 86.75 70 SER A CA 1
ATOM 579 C C . SER A 1 70 ? -3.857 11.278 0.268 1.00 86.75 70 SER A C 1
ATOM 581 O O . SER A 1 70 ? -3.982 12.111 1.156 1.00 86.75 70 SER A O 1
ATOM 583 N N . ILE A 1 71 ? -4.772 10.333 0.056 1.00 87.50 71 ILE A N 1
ATOM 584 C CA . ILE A 1 71 ? -6.027 10.265 0.821 1.00 87.50 71 ILE A CA 1
ATOM 585 C C . ILE A 1 71 ? -6.376 8.833 1.236 1.00 87.50 71 ILE A C 1
ATOM 587 O O . ILE A 1 71 ? -5.858 7.862 0.677 1.00 87.50 71 ILE A O 1
ATOM 591 N N . GLY A 1 72 ? -7.267 8.711 2.221 1.00 86.81 72 GLY A N 1
ATOM 592 C CA . GLY A 1 72 ? -7.755 7.431 2.724 1.00 86.81 72 GLY A CA 1
ATOM 593 C C . GLY A 1 72 ? -6.852 6.790 3.768 1.00 86.81 72 GLY A C 1
ATOM 594 O O . GLY A 1 72 ? -5.799 7.315 4.142 1.00 86.81 72 GLY A O 1
ATOM 595 N N . VAL A 1 73 ? -7.250 5.600 4.220 1.00 84.56 73 VAL A N 1
ATOM 596 C CA . VAL A 1 73 ? -6.511 4.823 5.235 1.00 84.56 73 VAL A CA 1
ATOM 597 C C . VAL A 1 73 ? -5.107 4.423 4.782 1.00 84.56 73 VAL A C 1
ATOM 599 O O . VAL A 1 73 ? -4.230 4.231 5.616 1.00 84.56 73 VAL A O 1
ATOM 602 N N . ALA A 1 74 ? -4.895 4.337 3.469 1.00 85.62 74 ALA A N 1
ATOM 603 C CA . ALA A 1 74 ? -3.618 4.006 2.852 1.00 85.62 74 ALA A CA 1
ATOM 604 C C . ALA A 1 74 ? -2.827 5.236 2.367 1.00 85.62 74 ALA A C 1
ATOM 606 O O . ALA A 1 74 ? -1.754 5.060 1.793 1.00 85.62 74 ALA A O 1
ATOM 607 N N . GLN A 1 75 ? -3.366 6.456 2.538 1.00 86.12 75 GLN A N 1
ATOM 608 C CA . GLN A 1 75 ? -2.760 7.712 2.063 1.00 86.12 75 GLN A CA 1
ATOM 609 C C . GLN A 1 75 ? -2.281 7.616 0.602 1.00 86.12 75 GLN A C 1
ATOM 611 O O . GLN A 1 75 ? -1.180 8.024 0.222 1.00 86.12 75 GLN A O 1
ATOM 616 N N . PHE A 1 76 ? -3.136 7.043 -0.242 1.00 85.12 76 PHE A N 1
ATOM 617 C CA . PHE A 1 76 ? -2.807 6.682 -1.613 1.00 85.12 76 PHE A CA 1
ATOM 618 C C . PHE A 1 76 ? -3.013 7.884 -2.543 1.00 85.12 76 PHE A C 1
ATOM 620 O O . PHE A 1 76 ? -3.980 8.630 -2.383 1.00 85.12 76 PHE A O 1
ATOM 627 N N . LYS A 1 77 ? -2.130 8.085 -3.530 1.00 89.31 77 LYS A N 1
ATOM 628 C CA . LYS A 1 77 ? -2.276 9.168 -4.517 1.00 89.31 77 LYS A CA 1
ATOM 629 C C . LYS A 1 77 ? -3.161 8.727 -5.697 1.00 89.31 77 LYS A C 1
ATOM 631 O O . LYS A 1 77 ? -2.980 7.612 -6.194 1.00 89.31 77 LYS A O 1
ATOM 636 N N . PRO A 1 78 ? -4.037 9.595 -6.237 1.00 89.44 78 PRO A N 1
ATOM 637 C CA . PRO A 1 78 ? -4.863 9.295 -7.407 1.00 89.44 78 PRO A CA 1
ATOM 638 C C . PRO A 1 78 ? -4.089 8.794 -8.629 1.00 89.44 78 PRO A C 1
ATOM 640 O O . PRO A 1 78 ? -4.509 7.817 -9.240 1.00 89.44 78 PRO A O 1
ATOM 643 N N . LYS A 1 79 ? -2.938 9.395 -8.955 1.00 88.50 79 LYS A N 1
ATOM 644 C CA . LYS A 1 79 ? -2.109 8.954 -10.092 1.00 88.50 79 LYS A CA 1
ATOM 645 C C . LYS A 1 79 ? -1.477 7.579 -9.877 1.00 88.50 79 LYS A C 1
ATOM 647 O O . LYS A 1 79 ? -1.330 6.814 -10.821 1.00 88.50 79 LYS A O 1
ATOM 652 N N . THR A 1 80 ? -1.119 7.247 -8.637 1.00 89.06 80 THR A N 1
ATOM 653 C CA . THR A 1 80 ? -0.634 5.901 -8.306 1.00 89.06 80 THR A CA 1
ATOM 654 C C . THR A 1 80 ? -1.768 4.890 -8.438 1.00 89.06 80 THR A C 1
ATOM 656 O O . THR A 1 80 ? -1.552 3.792 -8.936 1.00 89.06 80 THR A O 1
ATOM 659 N N . ALA A 1 81 ? -2.990 5.251 -8.030 1.00 88.88 81 ALA A N 1
ATOM 660 C CA . ALA A 1 81 ? -4.142 4.368 -8.184 1.00 88.88 81 ALA A CA 1
ATOM 661 C C . ALA A 1 81 ? -4.467 4.146 -9.663 1.00 88.88 81 ALA A C 1
ATOM 663 O O . ALA A 1 81 ? -4.708 3.017 -10.061 1.00 88.88 81 ALA A O 1
ATOM 664 N N . GLU A 1 82 ? -4.418 5.199 -10.476 1.00 88.88 82 GLU A N 1
ATOM 665 C CA . GLU A 1 82 ? -4.594 5.135 -11.929 1.00 88.88 82 GLU A CA 1
ATOM 666 C C . GLU A 1 82 ? -3.614 4.159 -12.595 1.00 88.88 82 GLU A C 1
ATOM 668 O O . GLU A 1 82 ? -4.047 3.316 -13.375 1.00 88.88 82 GLU A O 1
ATOM 673 N N . LEU A 1 83 ? -2.333 4.200 -12.212 1.00 87.94 83 LEU A N 1
ATOM 674 C CA . LEU A 1 83 ? -1.324 3.228 -12.648 1.00 87.94 83 LEU A CA 1
ATOM 675 C C . LEU A 1 83 ? -1.692 1.791 -12.243 1.00 87.94 83 LEU A C 1
ATOM 677 O O . LEU A 1 83 ? -1.599 0.865 -13.037 1.00 87.94 83 LEU A O 1
ATOM 681 N N . VAL A 1 84 ? -2.132 1.577 -11.004 1.00 89.12 84 VAL A N 1
ATOM 682 C CA . VAL A 1 84 ? -2.535 0.237 -10.547 1.00 89.12 84 VAL A CA 1
ATOM 683 C C . VAL A 1 84 ? -3.763 -0.264 -11.309 1.00 89.12 84 VAL A C 1
ATOM 685 O O . VAL A 1 84 ? -3.809 -1.430 -11.700 1.00 89.12 84 VAL A O 1
ATOM 688 N N . TYR A 1 85 ? -4.746 0.606 -11.548 1.00 88.25 85 TYR A N 1
ATOM 689 C CA . TYR A 1 85 ? -5.918 0.262 -12.345 1.00 88.25 85 TYR A CA 1
ATOM 690 C C . TYR A 1 85 ? -5.536 -0.107 -13.779 1.00 88.25 85 TYR A C 1
ATOM 692 O O . TYR A 1 85 ? -6.071 -1.080 -14.305 1.00 88.25 85 TYR A O 1
ATOM 700 N N . SER A 1 86 ? -4.600 0.630 -14.382 1.00 85.25 86 SER A N 1
ATOM 701 C CA . SER A 1 86 ? -4.164 0.402 -15.758 1.00 85.25 86 SER A CA 1
ATOM 702 C C . SER A 1 86 ? -3.362 -0.875 -15.946 1.00 85.25 86 SER A C 1
ATOM 704 O O . SER A 1 86 ? -3.500 -1.521 -16.975 1.00 85.25 86 SER A O 1
ATOM 706 N N . GLU A 1 87 ? -2.512 -1.211 -14.978 1.00 84.88 87 GLU A N 1
ATOM 707 C CA . GLU A 1 87 ? -1.557 -2.314 -15.113 1.00 84.88 87 GLU A CA 1
ATOM 708 C C . GLU A 1 87 ? -2.089 -3.645 -14.573 1.00 84.88 87 GLU A C 1
ATOM 710 O O . GLU A 1 87 ? -1.594 -4.699 -14.966 1.00 84.88 87 GLU A O 1
ATOM 715 N N . LEU A 1 88 ? -3.038 -3.619 -13.628 1.00 84.50 88 LEU A N 1
ATOM 716 C CA . LEU A 1 88 ? -3.431 -4.825 -12.888 1.00 84.50 88 LEU A CA 1
ATOM 717 C C . LEU A 1 88 ? -4.935 -5.064 -12.759 1.00 84.50 88 LEU A C 1
ATOM 719 O O .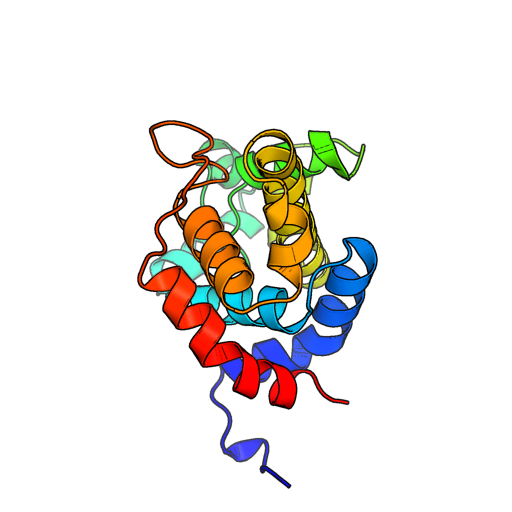 LEU A 1 88 ? -5.318 -6.204 -12.503 1.00 84.50 88 LEU A O 1
ATOM 723 N N . LEU A 1 89 ? -5.781 -4.034 -12.854 1.00 79.69 89 LEU A N 1
ATOM 724 C CA . LEU A 1 89 ? -7.219 -4.181 -12.576 1.00 79.69 89 LEU A CA 1
ATOM 725 C C . LEU A 1 89 ? -8.106 -4.066 -13.823 1.00 79.69 89 LEU A C 1
ATOM 727 O O . LEU A 1 89 ? -9.306 -4.298 -13.694 1.00 79.69 89 LEU A O 1
ATOM 731 N N . ASP A 1 90 ? -7.540 -3.724 -14.988 1.00 67.00 90 ASP A N 1
ATOM 732 C CA . ASP A 1 90 ? -8.201 -3.628 -16.304 1.00 67.00 90 ASP A CA 1
ATOM 733 C C . ASP A 1 90 ? -9.538 -2.846 -16.318 1.00 67.00 90 ASP A C 1
ATOM 735 O O . ASP A 1 90 ? -10.378 -3.016 -17.202 1.00 67.00 90 ASP A O 1
ATOM 739 N N . ASP A 1 91 ? -9.736 -1.941 -15.355 1.00 71.75 91 ASP A N 1
ATOM 740 C CA . ASP A 1 91 ? -10.921 -1.091 -15.221 1.00 71.75 91 ASP A CA 1
ATOM 741 C C . ASP A 1 91 ? -10.469 0.335 -14.925 1.00 71.75 91 ASP A C 1
ATOM 743 O O . ASP A 1 91 ? -10.119 0.661 -13.794 1.00 71.75 91 ASP A O 1
ATOM 747 N N . TYR A 1 92 ? -10.420 1.176 -15.961 1.00 69.12 92 TYR A N 1
ATOM 748 C CA . TYR A 1 92 ? -9.910 2.542 -15.867 1.00 69.12 92 TYR A CA 1
ATOM 749 C C . TYR A 1 92 ? -11.007 3.479 -15.343 1.00 69.12 92 TYR A C 1
ATOM 751 O O . TYR A 1 92 ? -11.860 3.946 -16.116 1.00 69.12 92 TYR A O 1
ATOM 759 N N . PRO A 1 93 ? -11.039 3.801 -14.038 1.00 76.75 93 PRO A N 1
ATOM 760 C CA . PRO A 1 93 ? -12.153 4.533 -13.483 1.00 76.75 93 PRO A CA 1
ATOM 761 C C . PRO A 1 93 ? -12.005 6.003 -13.868 1.00 76.75 93 PRO A C 1
ATOM 763 O O . PRO A 1 93 ? -10.909 6.553 -13.975 1.00 76.75 93 PRO A O 1
ATOM 766 N N . ARG A 1 94 ? -13.128 6.707 -14.014 1.00 85.44 94 ARG A N 1
ATOM 767 C CA . ARG A 1 94 ? -13.082 8.169 -14.163 1.00 85.44 94 ARG A CA 1
ATOM 768 C C . ARG A 1 94 ? -12.390 8.794 -12.937 1.00 85.44 94 ARG A C 1
ATOM 770 O O . ARG A 1 94 ? -12.574 8.281 -11.835 1.00 85.44 94 ARG A O 1
ATOM 777 N N . PRO A 1 95 ? -11.743 9.968 -13.059 1.00 85.56 95 PRO A N 1
ATOM 778 C CA . PRO A 1 95 ? -11.035 10.636 -11.956 1.00 85.56 95 PRO A CA 1
ATOM 779 C C . PRO A 1 95 ? -11.781 10.694 -10.611 1.00 85.56 95 PRO A C 1
ATOM 781 O O . PRO A 1 95 ? -11.206 10.486 -9.548 1.00 85.56 95 PRO A O 1
ATOM 784 N N . VAL A 1 96 ? -13.095 10.942 -10.646 1.00 87.00 96 VAL A N 1
ATOM 785 C CA . VAL A 1 96 ? -13.938 10.975 -9.438 1.00 87.00 96 VAL A CA 1
ATOM 786 C C . VAL A 1 96 ? -14.117 9.589 -8.817 1.00 87.00 96 VAL A C 1
ATOM 788 O O . VAL A 1 96 ? -14.162 9.478 -7.596 1.00 87.00 96 VAL A O 1
ATOM 791 N N . ALA A 1 97 ? -14.245 8.546 -9.639 1.00 88.50 97 ALA A N 1
ATOM 792 C CA . ALA A 1 97 ? -14.346 7.173 -9.164 1.00 88.50 97 ALA A CA 1
ATOM 793 C C . ALA A 1 97 ? -13.029 6.728 -8.517 1.00 88.50 97 ALA A C 1
ATOM 795 O O . ALA A 1 97 ? -13.086 6.178 -7.427 1.00 88.50 97 ALA A O 1
ATOM 796 N N . ILE A 1 98 ? -11.874 7.089 -9.095 1.00 89.69 98 ILE A N 1
ATOM 797 C CA . ILE A 1 98 ? -10.557 6.848 -8.480 1.00 89.69 98 ILE A CA 1
ATOM 798 C C . ILE A 1 98 ? -10.523 7.432 -7.068 1.00 89.69 98 ILE A C 1
ATOM 800 O O . ILE A 1 98 ? -10.310 6.700 -6.110 1.00 89.69 98 ILE A O 1
ATOM 804 N N . VAL A 1 99 ? -10.811 8.729 -6.920 1.00 89.44 99 VAL A N 1
ATOM 805 C CA . VAL A 1 99 ? -10.789 9.401 -5.608 1.00 89.44 99 VAL A CA 1
ATOM 806 C C . VAL A 1 99 ? -11.766 8.768 -4.616 1.00 89.44 99 VAL A C 1
ATOM 808 O O . VAL A 1 99 ? -11.443 8.642 -3.440 1.00 89.44 99 VAL A O 1
ATOM 811 N N . ARG A 1 100 ? -12.944 8.325 -5.071 1.00 89.38 100 ARG A N 1
ATOM 812 C CA . ARG A 1 100 ? -13.899 7.610 -4.212 1.00 89.38 100 ARG A CA 1
ATOM 813 C C . ARG A 1 100 ? -13.373 6.249 -3.766 1.00 89.38 100 ARG A C 1
ATOM 815 O O . ARG A 1 100 ? -13.549 5.924 -2.599 1.00 89.38 100 ARG A O 1
ATOM 822 N N . SER A 1 101 ? -12.704 5.502 -4.642 1.00 89.31 101 SER A N 1
ATOM 823 C CA . SER A 1 101 ? -12.075 4.227 -4.283 1.00 89.31 101 SER A CA 1
ATOM 824 C C . SER A 1 101 ? -10.997 4.400 -3.214 1.00 89.31 101 SER A C 1
ATOM 826 O O . SER A 1 101 ? -10.864 3.542 -2.353 1.00 89.31 101 SER A O 1
ATOM 828 N N . LEU A 1 102 ? -10.271 5.523 -3.219 1.00 90.44 102 LEU A N 1
ATOM 829 C CA . LEU A 1 102 ? -9.285 5.827 -2.174 1.00 90.44 102 LEU A CA 1
ATOM 830 C C . LEU A 1 102 ? -9.921 6.171 -0.817 1.00 90.44 102 LEU A C 1
ATOM 832 O O . LEU A 1 102 ? -9.250 6.112 0.203 1.00 90.44 102 LEU A O 1
ATOM 836 N N . LEU A 1 103 ? -11.194 6.571 -0.783 1.00 90.25 103 LEU A N 1
ATOM 837 C CA . LEU A 1 103 ? -11.928 6.842 0.462 1.00 90.25 103 LEU A CA 1
ATOM 838 C C . LEU A 1 103 ? -12.717 5.627 0.961 1.00 90.25 103 LEU A C 1
ATOM 840 O O . LEU A 1 103 ? -13.297 5.684 2.046 1.00 90.25 103 LEU A O 1
ATOM 844 N N . ASP A 1 104 ? -12.789 4.572 0.154 1.00 92.31 104 ASP A N 1
ATOM 845 C CA . ASP A 1 104 ? -13.395 3.303 0.516 1.00 92.31 104 ASP A CA 1
ATOM 846 C C . ASP A 1 104 ? -12.327 2.393 1.123 1.00 92.31 104 ASP A C 1
ATOM 848 O O . ASP A 1 104 ? -11.286 2.128 0.520 1.00 92.31 104 ASP A O 1
ATOM 852 N N . ASP A 1 105 ? -12.580 1.931 2.341 1.00 92.56 105 ASP A N 1
ATOM 853 C CA . ASP A 1 105 ? -11.628 1.147 3.122 1.00 92.56 105 ASP A CA 1
ATOM 854 C C . ASP A 1 105 ? -11.260 -0.182 2.443 1.00 92.56 105 ASP A C 1
ATOM 856 O O . ASP A 1 105 ? -10.092 -0.586 2.444 1.00 92.56 105 ASP A O 1
ATOM 860 N N . ALA A 1 106 ? -12.237 -0.858 1.831 1.00 93.12 106 ALA A N 1
ATOM 861 C CA . ALA A 1 106 ? -12.026 -2.144 1.180 1.00 93.12 106 ALA A CA 1
ATOM 862 C C . ALA A 1 106 ? -11.208 -1.979 -0.104 1.00 93.12 106 ALA A C 1
ATOM 864 O O . ALA A 1 106 ? -10.219 -2.688 -0.313 1.00 93.12 106 ALA A O 1
ATOM 865 N N . LEU A 1 107 ? -11.579 -1.006 -0.940 1.00 91.88 107 LEU A N 1
ATOM 866 C CA . LEU A 1 107 ? -10.851 -0.692 -2.167 1.00 91.88 107 LEU A CA 1
ATOM 867 C C . LEU A 1 107 ? -9.460 -0.122 -1.876 1.00 91.88 107 LEU A C 1
ATOM 869 O O . LEU A 1 107 ? -8.522 -0.440 -2.600 1.00 91.88 107 LEU A O 1
ATOM 873 N N . SER A 1 108 ? -9.285 0.635 -0.795 1.00 91.44 108 SER A N 1
ATOM 874 C CA . SER A 1 108 ? -7.967 1.108 -0.359 1.00 91.44 108 SER A CA 1
ATOM 875 C C . SER A 1 108 ? -7.049 -0.050 0.022 1.00 91.44 108 SER A C 1
ATOM 877 O O . SER A 1 108 ? -5.908 -0.097 -0.434 1.00 91.44 108 SER A O 1
ATOM 879 N N . CYS A 1 109 ? -7.544 -1.029 0.790 1.00 93.88 109 CYS A N 1
ATOM 880 C CA . CYS A 1 109 ? -6.778 -2.242 1.098 1.00 93.88 109 CYS A CA 1
ATOM 881 C C . CYS A 1 109 ? -6.403 -3.006 -0.181 1.00 93.88 109 CYS A C 1
ATOM 883 O O . CYS A 1 109 ? -5.258 -3.437 -0.335 1.00 93.88 109 CYS A O 1
ATOM 885 N N . ARG A 1 110 ? -7.354 -3.125 -1.118 1.00 94.00 110 ARG A N 1
ATOM 886 C CA . ARG A 1 110 ? -7.143 -3.752 -2.430 1.00 94.00 110 ARG A CA 1
ATOM 887 C C . ARG A 1 110 ? -6.041 -3.048 -3.224 1.00 94.00 110 ARG A C 1
ATOM 889 O O . ARG A 1 110 ? -5.144 -3.713 -3.731 1.00 94.00 110 ARG A O 1
ATOM 896 N N . LEU A 1 111 ? -6.062 -1.716 -3.276 1.00 92.00 111 LEU A N 1
ATOM 897 C CA . LEU A 1 111 ? -5.064 -0.907 -3.982 1.00 92.00 111 LEU A CA 1
ATOM 898 C C . LEU A 1 111 ? -3.665 -1.020 -3.370 1.00 92.00 111 LEU A C 1
ATOM 900 O O . LEU A 1 111 ? -2.695 -1.097 -4.119 1.00 92.00 111 LEU A O 1
ATOM 904 N N . VAL A 1 112 ? -3.541 -1.092 -2.040 1.00 93.06 112 VAL A N 1
ATOM 905 C CA . VAL A 1 112 ? -2.243 -1.329 -1.379 1.00 93.06 112 VAL A CA 1
ATOM 906 C C . VAL A 1 112 ? -1.649 -2.665 -1.816 1.00 93.06 112 VAL A C 1
ATOM 908 O O . VAL A 1 112 ? -0.487 -2.720 -2.225 1.00 93.06 112 VAL A O 1
ATOM 911 N N . ALA A 1 113 ? -2.440 -3.739 -1.759 1.00 93.62 113 ALA A N 1
ATOM 912 C CA . ALA A 1 113 ? -1.986 -5.070 -2.152 1.00 93.62 113 ALA A CA 1
ATOM 913 C C . ALA A 1 113 ? -1.637 -5.132 -3.650 1.00 93.62 113 ALA A C 1
ATOM 915 O O . ALA A 1 113 ? -0.572 -5.631 -4.020 1.00 93.62 113 ALA A O 1
ATOM 916 N N . ALA A 1 114 ? -2.482 -4.551 -4.503 1.00 92.88 114 ALA A N 1
ATOM 917 C CA . ALA A 1 114 ? -2.243 -4.465 -5.938 1.00 92.88 114 ALA A CA 1
ATOM 918 C C . ALA A 1 114 ? -0.965 -3.677 -6.258 1.00 92.88 114 ALA A C 1
ATOM 920 O O . ALA A 1 114 ? -0.149 -4.118 -7.061 1.00 92.88 114 ALA A O 1
ATOM 921 N N . TYR A 1 115 ? -0.718 -2.560 -5.575 1.00 92.06 115 TYR A N 1
ATOM 922 C CA . TYR A 1 115 ? 0.499 -1.780 -5.781 1.00 92.06 115 TYR A CA 1
ATOM 923 C C . TYR A 1 115 ? 1.765 -2.511 -5.328 1.00 92.06 115 TYR A C 1
ATOM 925 O O . TYR A 1 115 ? 2.782 -2.460 -6.017 1.00 92.06 115 TYR A O 1
ATOM 933 N N . CYS A 1 116 ? 1.704 -3.266 -4.227 1.00 91.88 116 CYS A N 1
ATOM 934 C CA . CYS A 1 116 ? 2.808 -4.142 -3.833 1.00 91.88 116 CYS A CA 1
ATOM 935 C C . CYS A 1 116 ? 3.109 -5.183 -4.922 1.00 91.88 116 CYS A C 1
ATOM 937 O O . CYS A 1 116 ? 4.270 -5.407 -5.262 1.00 91.88 116 CYS A O 1
ATOM 939 N N . ARG A 1 117 ? 2.072 -5.784 -5.520 1.00 92.12 117 ARG A N 1
ATOM 940 C CA . ARG A 1 117 ? 2.232 -6.724 -6.637 1.00 92.12 117 ARG A CA 1
ATOM 941 C C . ARG A 1 117 ? 2.796 -6.045 -7.884 1.00 92.12 117 ARG A C 1
ATOM 943 O O . ARG A 1 117 ? 3.675 -6.617 -8.524 1.00 92.12 117 ARG A O 1
ATOM 950 N N . TYR A 1 118 ? 2.355 -4.830 -8.197 1.00 91.75 118 TYR A N 1
ATOM 951 C CA . TYR A 1 118 ? 2.921 -4.032 -9.286 1.00 91.75 118 TYR A CA 1
ATOM 952 C C . TYR A 1 118 ? 4.429 -3.827 -9.094 1.00 91.75 118 TYR A C 1
ATOM 954 O O . TYR A 1 118 ? 5.208 -4.114 -10.001 1.00 91.75 118 TYR A O 1
ATOM 962 N N . ILE A 1 119 ? 4.853 -3.422 -7.892 1.00 90.12 119 ILE A N 1
ATOM 963 C CA . ILE A 1 119 ? 6.270 -3.248 -7.552 1.00 90.12 119 ILE A CA 1
ATOM 964 C C . ILE A 1 119 ? 7.046 -4.559 -7.744 1.00 90.12 119 ILE A C 1
ATOM 966 O O . ILE A 1 119 ? 8.082 -4.561 -8.404 1.00 90.12 119 ILE A O 1
ATOM 970 N N . ILE A 1 120 ? 6.538 -5.686 -7.232 1.00 90.00 120 ILE A N 1
ATOM 971 C CA . ILE A 1 120 ? 7.186 -6.998 -7.405 1.00 90.00 120 ILE A CA 1
ATOM 972 C C . ILE A 1 120 ? 7.352 -7.339 -8.888 1.00 90.00 120 ILE A C 1
ATOM 974 O O . ILE A 1 120 ? 8.444 -7.719 -9.311 1.00 90.00 120 ILE A O 1
ATOM 978 N N . ASN A 1 121 ? 6.295 -7.175 -9.686 1.00 90.88 121 ASN A N 1
ATOM 979 C CA . ASN A 1 121 ? 6.317 -7.482 -11.116 1.00 90.88 121 ASN A CA 1
ATOM 980 C C . ASN A 1 121 ? 7.312 -6.598 -11.877 1.00 90.88 121 ASN A C 1
ATOM 982 O O . ASN A 1 121 ? 8.003 -7.089 -12.767 1.00 90.88 121 ASN A O 1
ATOM 986 N N . LEU A 1 122 ? 7.412 -5.321 -11.501 1.00 90.12 122 LEU A N 1
ATOM 987 C CA . LEU A 1 122 ? 8.355 -4.374 -12.086 1.00 90.12 122 LEU A CA 1
ATOM 988 C C . LEU A 1 122 ? 9.813 -4.732 -11.759 1.00 90.12 122 LEU A C 1
ATOM 990 O O . LEU A 1 122 ? 10.692 -4.573 -12.603 1.00 90.12 122 LEU A O 1
ATOM 994 N N . TRP A 1 123 ? 10.077 -5.223 -10.547 1.00 89.75 123 TRP A N 1
ATOM 995 C CA . TRP A 1 123 ? 11.435 -5.503 -10.073 1.00 89.75 123 TRP A CA 1
ATOM 996 C C . TRP A 1 123 ? 11.934 -6.901 -10.441 1.00 89.75 123 TRP A C 1
ATOM 998 O O . TRP A 1 123 ? 13.127 -7.070 -10.688 1.00 89.75 123 TRP A O 1
ATOM 1008 N N . LYS A 1 124 ? 11.043 -7.893 -10.548 1.00 89.19 124 LYS A N 1
ATOM 1009 C CA . LYS A 1 124 ? 11.377 -9.299 -10.837 1.00 89.19 124 LYS A CA 1
ATOM 1010 C C . LYS A 1 124 ? 12.307 -9.524 -12.043 1.00 89.19 124 LYS A C 1
ATOM 1012 O O . LYS A 1 124 ? 13.161 -10.402 -11.935 1.00 89.19 124 LYS A O 1
ATOM 1017 N N . PRO A 1 125 ? 12.209 -8.793 -13.172 1.00 89.81 125 PRO A N 1
ATOM 1018 C CA . PRO A 1 125 ? 13.117 -8.998 -14.302 1.00 89.81 125 PRO A CA 1
ATOM 1019 C C . PRO A 1 125 ? 14.587 -8.666 -14.001 1.00 89.81 125 PRO A C 1
ATOM 1021 O O . PRO A 1 125 ? 15.475 -9.271 -14.595 1.00 89.81 125 PRO A O 1
ATOM 1024 N N . VAL A 1 126 ? 14.843 -7.713 -13.098 1.00 87.88 126 VAL A N 1
ATOM 1025 C CA . VAL A 1 126 ? 16.192 -7.220 -12.750 1.00 87.88 126 VAL A CA 1
ATOM 1026 C C . VAL A 1 126 ? 16.677 -7.819 -11.429 1.00 87.88 126 VAL A C 1
ATOM 1028 O O . VAL A 1 126 ? 17.848 -8.148 -11.279 1.00 87.88 126 VAL A O 1
ATOM 1031 N N . TYR A 1 127 ? 15.755 -8.018 -10.490 1.00 82.88 127 TYR A N 1
ATOM 1032 C CA . TYR A 1 127 ? 15.978 -8.619 -9.185 1.00 82.88 127 TYR A CA 1
ATOM 1033 C C . TYR A 1 127 ? 15.009 -9.800 -9.018 1.00 82.88 127 TYR A C 1
ATOM 1035 O O . TYR A 1 127 ? 13.931 -9.632 -8.449 1.00 82.88 127 TYR A O 1
ATOM 1043 N N . PRO A 1 128 ? 15.328 -11.007 -9.523 1.00 82.56 128 PRO A N 1
ATOM 1044 C CA . PRO A 1 128 ? 14.410 -12.154 -9.500 1.00 82.56 128 PRO A CA 1
ATOM 1045 C C . PRO A 1 128 ? 13.953 -12.564 -8.099 1.00 82.56 128 PRO A C 1
ATOM 1047 O O . PRO A 1 128 ? 12.858 -13.103 -7.931 1.00 82.56 128 PRO A O 1
ATOM 1050 N N . GLN A 1 129 ? 14.764 -12.263 -7.080 1.00 81.00 129 GLN A N 1
ATOM 1051 C CA . GLN A 1 129 ? 14.409 -12.451 -5.677 1.00 81.00 129 GLN A CA 1
ATOM 1052 C C . GLN A 1 129 ? 13.225 -11.567 -5.252 1.00 81.00 129 GLN A C 1
ATOM 1054 O O . GLN A 1 129 ? 12.615 -11.870 -4.232 1.00 81.00 129 GLN A O 1
ATOM 1059 N N . ALA A 1 130 ? 12.833 -10.558 -6.044 1.00 79.56 130 ALA A N 1
ATOM 1060 C CA . ALA A 1 130 ? 11.602 -9.789 -5.865 1.00 79.56 130 ALA A CA 1
ATOM 1061 C C . ALA A 1 130 ? 10.362 -10.688 -5.770 1.00 79.56 130 ALA A C 1
ATOM 1063 O O . ALA A 1 130 ? 9.453 -10.373 -5.015 1.00 79.56 130 ALA A O 1
ATOM 1064 N N . GLU A 1 131 ? 10.307 -11.841 -6.440 1.00 78.44 131 GLU A N 1
ATOM 1065 C CA . GLU A 1 131 ? 9.159 -12.743 -6.248 1.00 78.44 131 GLU A CA 1
ATOM 1066 C C . GLU A 1 131 ? 9.084 -13.279 -4.809 1.00 78.44 131 GLU A C 1
ATOM 1068 O O . GLU A 1 131 ? 7.994 -13.439 -4.278 1.00 78.44 131 GLU A O 1
ATOM 1073 N N . ASN A 1 132 ? 10.231 -13.481 -4.152 1.00 73.19 132 ASN A N 1
ATOM 1074 C CA . ASN A 1 132 ? 10.305 -13.915 -2.754 1.00 73.19 132 ASN A CA 1
ATOM 1075 C C . ASN A 1 132 ? 10.133 -12.749 -1.763 1.00 73.19 132 ASN A C 1
ATOM 1077 O O . ASN A 1 132 ? 10.015 -12.978 -0.557 1.00 73.19 132 ASN A O 1
ATOM 1081 N N . THR A 1 133 ? 10.094 -11.498 -2.245 1.00 69.62 133 THR A N 1
ATOM 1082 C CA . THR A 1 133 ? 10.001 -10.313 -1.378 1.00 69.62 133 THR A CA 1
ATOM 1083 C C . THR A 1 133 ? 8.643 -10.149 -0.684 1.00 69.62 133 THR A C 1
ATOM 1085 O O . THR A 1 133 ? 8.493 -9.374 0.254 1.00 69.62 133 THR A O 1
ATOM 1088 N N . ASN A 1 134 ? 7.634 -10.921 -1.067 1.00 69.00 134 ASN A N 1
ATOM 1089 C CA . ASN A 1 134 ? 6.385 -11.007 -0.310 1.00 69.00 134 ASN A CA 1
ATOM 1090 C C . ASN A 1 134 ? 6.456 -11.983 0.888 1.00 69.00 134 ASN A C 1
ATOM 1092 O O . ASN A 1 134 ? 5.519 -11.994 1.688 1.00 69.00 134 ASN A O 1
ATOM 1096 N N . ILE A 1 135 ? 7.516 -12.799 1.008 1.00 65.56 135 ILE A N 1
ATOM 1097 C CA . ILE A 1 135 ? 7.635 -13.896 1.989 1.00 65.56 135 ILE A CA 1
ATOM 1098 C C . ILE A 1 135 ? 8.679 -13.605 3.082 1.00 65.56 135 ILE A C 1
ATOM 1100 O O . ILE A 1 135 ? 8.495 -14.047 4.219 1.00 65.56 135 ILE A O 1
ATOM 1104 N N . ASP A 1 136 ? 9.755 -12.867 2.786 1.00 74.50 136 ASP A N 1
ATOM 1105 C CA . ASP A 1 136 ? 10.829 -12.581 3.751 1.00 74.50 136 ASP A CA 1
ATOM 1106 C C . ASP A 1 136 ? 10.847 -11.127 4.278 1.00 74.50 136 ASP A C 1
ATOM 1108 O O . ASP A 1 136 ? 10.157 -10.231 3.788 1.00 74.50 136 ASP A O 1
ATOM 1112 N N . GLN A 1 137 ? 11.643 -10.883 5.329 1.00 78.81 137 GLN A N 1
ATOM 1113 C CA . GLN A 1 137 ? 11.755 -9.555 5.946 1.00 78.81 137 GLN A CA 1
ATOM 1114 C C . GLN A 1 137 ? 12.380 -8.509 5.013 1.00 78.81 137 GLN A C 1
ATOM 1116 O O . GLN A 1 137 ? 12.008 -7.341 5.071 1.00 78.81 137 GLN A O 1
ATOM 1121 N N . ASN A 1 138 ? 13.336 -8.896 4.167 1.00 75.25 138 ASN A N 1
ATOM 1122 C CA . ASN A 1 138 ? 13.990 -7.958 3.251 1.00 75.25 138 ASN A CA 1
ATOM 1123 C C . ASN A 1 138 ? 13.015 -7.462 2.192 1.00 75.25 138 ASN A C 1
ATOM 1125 O O . ASN A 1 138 ? 13.053 -6.307 1.782 1.00 75.25 138 ASN A O 1
ATOM 1129 N N . GLY A 1 139 ? 12.087 -8.314 1.804 1.00 75.25 139 GLY A N 1
ATOM 1130 C CA . GLY A 1 139 ? 11.061 -7.952 0.876 1.00 75.25 139 GLY A CA 1
ATOM 1131 C C . GLY A 1 139 ? 9.956 -7.073 1.438 1.00 75.25 139 GLY A C 1
ATOM 1132 O O . GLY A 1 139 ? 9.564 -6.098 0.800 1.00 75.25 139 GLY A O 1
ATOM 1133 N N . ALA A 1 140 ? 9.537 -7.322 2.675 1.00 81.19 140 ALA A N 1
ATOM 1134 C CA . ALA A 1 140 ? 8.664 -6.397 3.387 1.00 81.19 140 ALA A CA 1
ATOM 1135 C C . ALA A 1 140 ? 9.320 -5.008 3.555 1.00 81.19 140 ALA A C 1
ATOM 1137 O O . ALA A 1 140 ? 8.647 -3.988 3.382 1.00 81.19 140 ALA A O 1
ATOM 1138 N N . ARG A 1 141 ? 10.642 -4.951 3.797 1.00 84.88 141 ARG A N 1
ATOM 1139 C CA . ARG A 1 141 ? 11.404 -3.689 3.788 1.00 84.88 141 ARG A CA 1
ATOM 1140 C C . ARG A 1 141 ? 11.397 -3.027 2.414 1.00 84.88 141 ARG A C 1
ATOM 1142 O O . ARG A 1 141 ? 11.100 -1.839 2.334 1.00 84.88 141 ARG A O 1
ATOM 1149 N N . LEU A 1 142 ? 11.685 -3.784 1.351 1.00 82.06 142 LEU A N 1
ATOM 1150 C CA . LEU A 1 142 ? 11.685 -3.285 -0.027 1.00 82.06 142 LEU A CA 1
ATOM 1151 C C . LEU A 1 142 ? 10.340 -2.655 -0.388 1.00 82.06 142 LEU A C 1
ATOM 1153 O O . LEU A 1 142 ? 10.295 -1.514 -0.845 1.00 82.06 142 LEU A O 1
ATOM 1157 N N . LEU A 1 143 ? 9.249 -3.380 -0.136 1.00 84.62 143 LEU A N 1
ATOM 1158 C CA . LEU A 1 143 ? 7.895 -2.911 -0.406 1.00 84.62 143 LEU A CA 1
ATOM 1159 C C . LEU A 1 143 ? 7.581 -1.650 0.393 1.00 84.62 143 LEU A C 1
ATOM 1161 O O . LEU A 1 143 ? 7.095 -0.684 -0.184 1.00 84.62 143 LEU A O 1
ATOM 1165 N N . GLY A 1 144 ? 7.931 -1.602 1.679 1.00 80.56 144 GLY A N 1
ATOM 1166 C CA . GLY A 1 144 ? 7.765 -0.397 2.490 1.00 80.56 144 GLY A CA 1
ATOM 1167 C C . GLY A 1 144 ? 8.569 0.806 1.985 1.00 80.56 144 GLY A C 1
ATOM 1168 O O . GLY A 1 144 ? 8.054 1.924 1.916 1.00 80.56 144 GLY A O 1
ATOM 1169 N N . THR A 1 145 ? 9.819 0.583 1.577 1.00 80.31 145 THR A N 1
ATOM 1170 C CA . THR A 1 145 ? 10.694 1.618 1.014 1.00 80.31 145 THR A CA 1
ATOM 1171 C C . THR A 1 145 ? 10.153 2.155 -0.312 1.00 80.31 145 THR A C 1
ATOM 1173 O O . THR A 1 145 ? 10.040 3.373 -0.478 1.00 80.31 145 THR A O 1
ATOM 1176 N N . LEU A 1 146 ? 9.751 1.284 -1.235 1.00 78.62 146 LEU A N 1
ATOM 1177 C CA . LEU A 1 146 ? 9.224 1.688 -2.543 1.00 78.62 146 LEU A CA 1
ATOM 1178 C C . LEU A 1 146 ? 7.804 2.250 -2.455 1.00 78.62 146 LEU A C 1
ATOM 1180 O O . LEU A 1 146 ? 7.442 3.149 -3.207 1.00 78.62 146 LEU A O 1
ATOM 1184 N N . TYR A 1 147 ? 7.021 1.833 -1.464 1.00 78.88 147 TYR A N 1
ATOM 1185 C CA . TYR A 1 147 ? 5.755 2.492 -1.174 1.00 78.88 147 TYR A CA 1
ATOM 1186 C C . TYR A 1 147 ? 5.966 3.974 -0.800 1.00 78.88 147 TYR A C 1
ATOM 1188 O O . TYR A 1 147 ? 5.187 4.823 -1.224 1.00 78.88 147 TYR A O 1
ATOM 1196 N N . SER A 1 148 ? 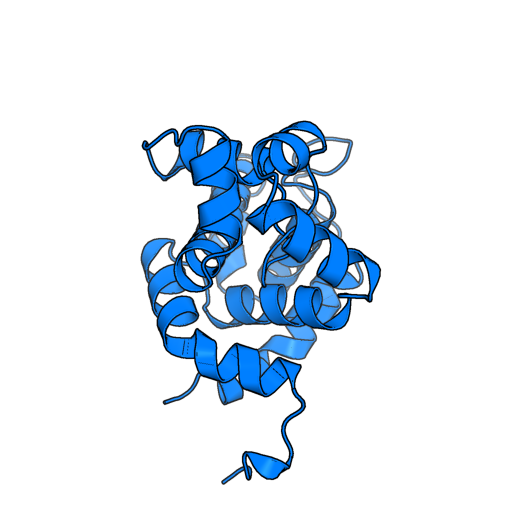7.047 4.332 -0.080 1.00 75.06 148 SER A N 1
ATOM 1197 C CA . SER A 1 148 ? 7.398 5.753 0.150 1.00 75.06 148 SER A CA 1
ATOM 1198 C C . SER A 1 148 ? 8.003 6.493 -1.028 1.00 75.06 148 SER A C 1
ATOM 1200 O O . SER A 1 148 ? 7.759 7.689 -1.155 1.00 75.06 148 SER A O 1
ATOM 1202 N N . LEU A 1 149 ? 8.858 5.835 -1.805 1.00 70.06 149 LEU A N 1
ATOM 1203 C CA . LEU A 1 149 ? 9.659 6.499 -2.834 1.00 70.06 149 LEU A CA 1
ATOM 1204 C C . LEU A 1 149 ? 8.991 6.500 -4.209 1.00 70.06 149 LEU A C 1
ATOM 1206 O O . LEU A 1 149 ? 9.568 7.055 -5.136 1.00 70.06 149 LEU A O 1
ATOM 1210 N N . GLU A 1 150 ? 7.785 5.933 -4.309 1.00 76.06 150 GLU A N 1
ATOM 1211 C CA . GLU A 1 150 ? 7.154 5.514 -5.563 1.00 76.06 150 GLU A CA 1
ATOM 1212 C C . GLU A 1 150 ? 7.828 4.231 -6.110 1.00 76.06 150 GLU A C 1
ATOM 1214 O O . GLU A 1 150 ? 8.882 3.813 -5.627 1.00 76.06 150 GLU A O 1
ATOM 1219 N N . ALA A 1 151 ? 7.174 3.515 -7.037 1.00 77.44 151 ALA A N 1
ATOM 1220 C CA . ALA A 1 151 ? 7.498 2.117 -7.382 1.00 77.44 151 ALA A CA 1
ATOM 1221 C C . ALA A 1 151 ? 8.955 1.869 -7.822 1.00 77.44 151 ALA A C 1
ATOM 1223 O O . ALA A 1 151 ? 9.430 0.731 -7.826 1.00 77.44 151 ALA A O 1
ATOM 1224 N N . THR A 1 152 ? 9.665 2.941 -8.167 1.00 78.00 152 THR A N 1
ATOM 1225 C CA . THR A 1 152 ? 11.111 2.996 -8.347 1.00 78.00 152 THR A CA 1
ATOM 1226 C C . THR A 1 152 ? 11.669 4.219 -7.630 1.00 78.00 152 THR A C 1
ATOM 1228 O O . THR A 1 152 ? 11.021 5.262 -7.603 1.00 78.00 152 THR A O 1
ATOM 1231 N N . GLY A 1 153 ? 12.910 4.142 -7.145 1.00 69.25 153 GLY A N 1
ATOM 1232 C CA . GLY A 1 153 ? 13.640 5.346 -6.741 1.00 69.25 153 GLY A CA 1
ATOM 1233 C C . GLY A 1 153 ? 14.022 6.222 -7.943 1.00 69.25 153 GLY A C 1
ATOM 1234 O O . GLY A 1 153 ? 13.750 5.884 -9.095 1.00 69.25 153 GLY A O 1
ATOM 1235 N N . THR A 1 154 ? 14.739 7.320 -7.688 1.00 73.75 154 THR A N 1
ATOM 1236 C CA . THR A 1 154 ? 15.174 8.306 -8.702 1.00 73.75 154 THR A CA 1
ATOM 1237 C C . THR A 1 154 ? 15.889 7.702 -9.917 1.00 73.75 154 THR A C 1
ATOM 1239 O O . THR A 1 154 ? 15.843 8.270 -11.003 1.00 73.75 154 THR A O 1
ATOM 1242 N N . TRP A 1 155 ? 16.552 6.559 -9.739 1.00 75.81 155 TRP A N 1
ATOM 1243 C CA . TRP A 1 155 ? 17.385 5.913 -10.756 1.00 75.81 155 TRP A CA 1
ATOM 1244 C C . TRP A 1 155 ? 16.749 4.660 -11.375 1.00 75.81 155 TRP A C 1
ATOM 1246 O O . TRP A 1 155 ? 17.435 3.903 -12.054 1.00 75.81 155 TRP A O 1
ATOM 1256 N N . GLY A 1 156 ? 15.450 4.435 -11.159 1.00 82.56 156 GLY A N 1
ATOM 1257 C CA . GLY A 1 156 ? 14.751 3.254 -11.666 1.00 82.56 156 GLY A CA 1
ATOM 1258 C C . GLY A 1 156 ? 14.927 2.016 -10.780 1.00 82.56 156 GLY A C 1
ATOM 1259 O O . GLY A 1 156 ? 15.145 2.121 -9.570 1.00 82.56 156 GLY A O 1
ATOM 1260 N N . VAL A 1 157 ? 14.772 0.836 -11.388 1.00 83.50 157 VAL A N 1
ATOM 1261 C CA . VAL A 1 157 ? 14.932 -0.465 -10.719 1.00 83.50 157 VAL A CA 1
ATOM 1262 C C . VAL A 1 157 ? 16.418 -0.745 -10.491 1.00 83.50 157 VAL A C 1
ATOM 1264 O O . VAL A 1 157 ? 17.221 -0.620 -11.413 1.00 83.50 157 VAL A O 1
ATOM 1267 N N . ASN A 1 158 ? 16.772 -1.136 -9.268 1.00 80.44 158 ASN A N 1
ATOM 1268 C CA . ASN A 1 158 ? 18.143 -1.441 -8.859 1.00 80.44 158 ASN A CA 1
ATOM 1269 C C . ASN A 1 158 ? 18.270 -2.946 -8.571 1.00 80.44 158 ASN A C 1
ATOM 1271 O O . ASN A 1 158 ? 17.396 -3.523 -7.927 1.00 80.44 158 ASN A O 1
ATOM 1275 N N . ASP A 1 159 ? 19.341 -3.584 -9.036 1.00 81.81 159 ASP A N 1
ATOM 1276 C CA . ASP A 1 159 ? 19.610 -5.008 -8.802 1.00 81.81 159 ASP A CA 1
ATOM 1277 C C . ASP A 1 159 ? 20.052 -5.313 -7.357 1.00 81.81 159 ASP A C 1
ATOM 1279 O O . ASP A 1 159 ? 19.994 -6.463 -6.921 1.00 81.81 159 ASP A O 1
ATOM 1283 N N . ASN A 1 160 ? 20.424 -4.287 -6.585 1.00 81.75 160 ASN A N 1
ATOM 1284 C CA . ASN A 1 160 ? 20.753 -4.376 -5.167 1.00 81.75 160 ASN A CA 1
ATOM 1285 C C . ASN A 1 160 ? 20.084 -3.240 -4.359 1.00 81.75 160 ASN A C 1
ATOM 1287 O O . ASN A 1 160 ? 20.719 -2.220 -4.062 1.00 81.75 160 ASN A O 1
ATOM 1291 N N . PRO A 1 161 ? 18.787 -3.366 -4.015 1.00 81.44 161 PRO A N 1
ATOM 1292 C CA . PRO A 1 161 ? 18.062 -2.316 -3.308 1.00 81.44 161 PRO A CA 1
ATOM 1293 C C . PRO A 1 161 ? 18.590 -2.065 -1.892 1.00 81.44 161 PRO A C 1
ATOM 1295 O O . PRO A 1 161 ? 18.954 -2.987 -1.167 1.00 81.44 161 PRO A O 1
ATOM 1298 N N . ILE A 1 162 ? 18.531 -0.800 -1.469 1.00 82.94 162 ILE A N 1
ATOM 1299 C CA . ILE A 1 162 ? 18.809 -0.375 -0.093 1.00 82.94 162 ILE A CA 1
ATOM 1300 C C . ILE A 1 162 ? 17.492 0.024 0.567 1.00 82.94 162 ILE A C 1
ATOM 1302 O O . ILE A 1 162 ? 16.716 0.800 0.006 1.00 82.94 162 ILE A O 1
ATOM 1306 N N . PHE A 1 163 ? 17.252 -0.499 1.766 1.00 85.06 163 PHE A N 1
ATOM 1307 C CA . PHE A 1 163 ? 16.047 -0.221 2.539 1.00 85.06 163 PHE A CA 1
ATOM 1308 C C . PHE A 1 163 ? 16.198 1.050 3.378 1.00 85.06 163 PHE A C 1
ATOM 1310 O O . PHE A 1 163 ? 17.293 1.393 3.820 1.00 85.06 163 PHE A O 1
ATOM 1317 N N . ASN A 1 164 ? 15.084 1.741 3.606 1.00 85.75 164 ASN A N 1
ATOM 1318 C CA . ASN A 1 164 ? 15.012 2.920 4.468 1.00 85.75 164 ASN A CA 1
ATOM 1319 C C . ASN A 1 164 ? 14.264 2.624 5.780 1.00 85.75 164 ASN A C 1
ATOM 1321 O O . ASN A 1 164 ? 13.633 1.577 5.939 1.00 85.75 164 ASN A O 1
ATOM 1325 N N . ASP A 1 165 ? 14.256 3.605 6.684 1.00 87.69 165 ASP A N 1
ATOM 1326 C CA . ASP A 1 165 ? 13.586 3.520 7.990 1.00 87.69 165 ASP A CA 1
ATOM 1327 C C . ASP A 1 165 ? 12.098 3.153 7.891 1.00 87.69 165 ASP A C 1
ATOM 1329 O O . ASP A 1 165 ? 11.536 2.545 8.801 1.00 87.69 165 ASP A O 1
ATOM 1333 N N . ARG A 1 166 ? 11.440 3.498 6.776 1.00 86.94 166 ARG A N 1
ATOM 1334 C CA . ARG A 1 166 ? 10.041 3.130 6.545 1.00 86.94 166 ARG A CA 1
ATOM 1335 C C . ARG A 1 166 ? 9.880 1.629 6.326 1.00 86.94 166 ARG A C 1
ATOM 1337 O O . ARG A 1 166 ? 8.999 1.021 6.930 1.00 86.94 166 ARG A O 1
ATOM 1344 N N . GLY A 1 167 ? 10.742 1.041 5.498 1.00 87.19 167 GLY A N 1
ATOM 1345 C CA . GLY A 1 167 ? 10.797 -0.405 5.307 1.00 87.19 167 GLY A CA 1
ATOM 1346 C C . GLY A 1 167 ? 11.034 -1.140 6.629 1.00 87.19 167 GLY A C 1
ATOM 1347 O O . GLY A 1 167 ? 10.328 -2.101 6.939 1.00 87.19 167 GLY A O 1
ATOM 1348 N N . GLU A 1 168 ? 11.964 -0.643 7.449 1.00 89.69 168 GLU A N 1
ATOM 1349 C CA . GLU A 1 168 ? 12.243 -1.206 8.779 1.00 89.69 168 GLU A CA 1
ATOM 1350 C C . GLU A 1 168 ? 11.055 -1.090 9.742 1.00 89.69 168 GLU A C 1
ATOM 1352 O O . GLU A 1 168 ? 10.735 -2.041 10.466 1.00 89.69 168 GLU A O 1
ATOM 1357 N N . GLY A 1 169 ? 10.368 0.055 9.738 1.00 89.56 169 GLY A N 1
ATOM 1358 C CA . GLY A 1 169 ? 9.183 0.286 10.562 1.00 89.56 169 GLY A CA 1
ATOM 1359 C C . GLY A 1 169 ? 8.054 -0.697 10.250 1.00 89.56 169 GLY A C 1
ATOM 1360 O O . GLY A 1 169 ? 7.475 -1.289 11.165 1.00 89.56 169 GLY A O 1
ATOM 1361 N N . ILE A 1 170 ? 7.796 -0.944 8.962 1.00 89.31 170 ILE A N 1
ATOM 1362 C CA . ILE A 1 170 ? 6.774 -1.899 8.519 1.00 89.31 170 ILE A CA 1
ATOM 1363 C C . ILE A 1 170 ? 7.104 -3.307 9.015 1.00 89.31 170 ILE A C 1
ATOM 1365 O O . ILE A 1 170 ? 6.257 -3.920 9.667 1.00 89.31 170 ILE A O 1
ATOM 1369 N N . VAL A 1 171 ? 8.336 -3.790 8.818 1.00 90.81 171 VAL A N 1
ATOM 1370 C CA . VAL A 1 171 ? 8.754 -5.119 9.307 1.00 90.81 171 VAL A CA 1
ATOM 1371 C C . VAL A 1 171 ? 8.630 -5.240 10.816 1.00 90.81 171 VAL A C 1
ATOM 1373 O O . VAL A 1 171 ? 8.096 -6.230 11.319 1.00 90.81 171 VAL A O 1
ATOM 1376 N N . SER A 1 172 ? 9.063 -4.213 11.543 1.00 91.69 172 SER A N 1
ATOM 1377 C CA . SER A 1 172 ? 8.977 -4.180 13.005 1.00 91.69 172 SER A CA 1
ATOM 1378 C C . SER A 1 172 ? 7.530 -4.262 13.503 1.00 91.69 172 SER A C 1
ATOM 1380 O O . SER A 1 172 ? 7.270 -4.802 14.579 1.00 91.69 172 SER A O 1
ATOM 1382 N N . SER A 1 173 ? 6.569 -3.778 12.709 1.00 92.25 173 SER A N 1
ATOM 1383 C CA . SER A 1 173 ? 5.143 -3.834 13.033 1.00 92.25 173 SER A CA 1
ATOM 1384 C C . SER A 1 173 ? 4.472 -5.174 12.698 1.00 92.25 173 SER A C 1
ATOM 1386 O O . SER A 1 173 ? 3.460 -5.509 13.318 1.00 92.25 173 SER A O 1
ATOM 1388 N N . MET A 1 174 ? 5.024 -5.980 11.780 1.00 92.06 174 MET A N 1
ATOM 1389 C CA . MET A 1 174 ? 4.373 -7.200 11.268 1.00 92.06 174 MET A CA 1
ATOM 1390 C C . MET A 1 174 ? 3.933 -8.194 12.359 1.00 92.06 174 MET A C 1
ATOM 1392 O O . MET A 1 174 ? 2.807 -8.691 12.271 1.00 92.06 174 MET A O 1
ATOM 1396 N N . PRO A 1 175 ? 4.720 -8.478 13.422 1.00 92.44 175 PRO A N 1
ATOM 1397 C CA . PRO A 1 175 ? 4.264 -9.358 14.501 1.00 92.44 175 PRO A CA 1
ATOM 1398 C C . PRO A 1 175 ? 3.009 -8.837 15.207 1.00 92.44 175 PRO A C 1
ATOM 1400 O O . PRO A 1 175 ? 2.141 -9.619 15.595 1.00 92.44 175 PRO A O 1
ATOM 1403 N N . LYS A 1 176 ? 2.894 -7.514 15.358 1.00 93.19 176 LYS A N 1
ATOM 1404 C CA . LYS A 1 176 ? 1.717 -6.872 15.942 1.00 93.19 176 LYS A CA 1
ATOM 1405 C C . LYS A 1 176 ? 0.543 -6.903 14.972 1.00 93.19 176 LYS A C 1
ATOM 1407 O O . LYS A 1 176 ? -0.557 -7.246 15.393 1.00 93.19 176 LYS A O 1
ATOM 1412 N N . ILE A 1 177 ? 0.774 -6.628 13.687 1.00 94.62 177 ILE A N 1
ATOM 1413 C CA . ILE A 1 177 ? -0.256 -6.750 12.648 1.00 94.62 177 ILE A CA 1
ATOM 1414 C C . ILE A 1 177 ? -0.847 -8.153 12.645 1.00 94.62 177 ILE A C 1
ATOM 1416 O O . ILE A 1 177 ? -2.064 -8.276 12.715 1.00 94.62 177 ILE A O 1
ATOM 1420 N N . ARG A 1 178 ? -0.009 -9.197 12.682 1.00 94.25 178 ARG A N 1
ATOM 1421 C CA . ARG A 1 178 ? -0.460 -10.592 12.759 1.00 94.25 178 ARG A CA 1
ATOM 1422 C C . ARG A 1 178 ? -1.443 -10.827 13.904 1.00 94.25 178 ARG A C 1
ATOM 1424 O O . ARG A 1 178 ? -2.421 -11.529 13.708 1.00 94.25 178 ARG A O 1
ATOM 1431 N N . GLN A 1 179 ? -1.210 -10.235 15.075 1.00 93.81 179 GLN A N 1
ATOM 1432 C CA . GLN A 1 179 ? -2.142 -10.331 16.206 1.00 93.81 179 GLN A CA 1
ATOM 1433 C C . GLN A 1 179 ? -3.444 -9.560 15.957 1.00 93.81 179 GLN A C 1
ATOM 1435 O O . GLN A 1 179 ? -4.507 -10.001 16.373 1.00 93.81 179 GLN A O 1
ATOM 1440 N N . LEU A 1 180 ? -3.367 -8.395 15.311 1.00 93.81 180 LEU A N 1
ATOM 1441 C CA . LEU A 1 180 ? -4.523 -7.527 15.069 1.00 93.81 180 LEU A CA 1
ATOM 1442 C C . LEU A 1 180 ? -5.450 -8.059 13.975 1.00 93.81 180 LEU A C 1
ATOM 1444 O O . LEU A 1 180 ? -6.639 -7.759 14.004 1.00 93.81 180 LEU A O 1
ATOM 1448 N N . ILE A 1 181 ? -4.924 -8.821 13.018 1.00 94.44 181 ILE A N 1
ATOM 1449 C CA . ILE A 1 181 ? -5.703 -9.357 11.894 1.00 94.44 181 ILE A CA 1
ATOM 1450 C C . ILE A 1 181 ? -6.147 -10.811 12.096 1.00 94.44 181 ILE A C 1
ATOM 1452 O O . ILE A 1 181 ? -6.663 -11.417 11.162 1.00 94.44 181 ILE A O 1
ATOM 1456 N N . GLN A 1 182 ? -5.935 -11.379 13.283 1.00 89.56 182 GLN A N 1
ATOM 1457 C CA . GLN A 1 182 ? -6.523 -12.665 13.664 1.00 89.56 182 GLN A CA 1
ATOM 1458 C C . GLN A 1 182 ? -8.031 -12.516 13.916 1.00 89.56 182 GLN A C 1
ATOM 1460 O O . GLN A 1 182 ? -8.489 -11.445 14.330 1.00 89.56 182 GLN A O 1
ATOM 1465 N N . ASP A 1 183 ? -8.772 -13.588 13.636 1.00 69.94 183 ASP A N 1
ATOM 1466 C CA . ASP A 1 183 ? -10.207 -13.705 13.921 1.00 69.94 183 ASP A CA 1
ATOM 1467 C C . ASP A 1 183 ? -10.493 -13.955 15.409 1.00 69.94 183 ASP A C 1
ATOM 1469 O O . ASP A 1 183 ? -9.705 -14.682 16.064 1.00 69.94 183 ASP A O 1
#